Protein AF-A0A9X2L9V9-F1 (afdb_monomer)

Structure (mmCIF, N/CA/C/O backbone):
data_AF-A0A9X2L9V9-F1
#
_entry.id   AF-A0A9X2L9V9-F1
#
loop_
_atom_site.group_PDB
_atom_site.id
_atom_site.type_symbol
_atom_site.label_atom_id
_atom_site.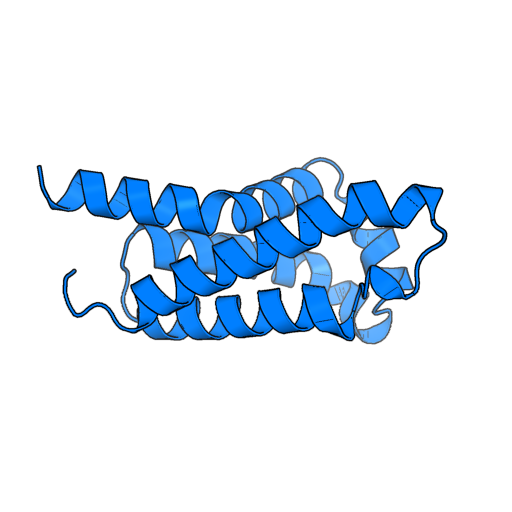label_alt_id
_atom_site.label_comp_id
_atom_site.label_asym_id
_atom_site.label_entity_id
_atom_site.label_seq_id
_atom_site.pdbx_PDB_ins_code
_atom_site.Cartn_x
_atom_site.Cartn_y
_atom_site.Cartn_z
_atom_site.occupancy
_atom_site.B_iso_or_equiv
_atom_site.auth_seq_id
_atom_site.auth_comp_id
_atom_site.auth_asym_id
_atom_site.auth_atom_id
_atom_site.pdbx_PDB_model_num
ATOM 1 N N . MET A 1 1 ? -2.153 5.611 26.889 1.00 50.50 1 MET A N 1
ATOM 2 C CA . MET A 1 1 ? -0.956 4.984 26.276 1.00 50.50 1 MET A CA 1
ATOM 3 C C . MET A 1 1 ? -1.302 3.945 25.204 1.00 50.50 1 MET A C 1
ATOM 5 O O . MET A 1 1 ? -0.639 3.963 24.178 1.00 50.50 1 MET A O 1
ATOM 9 N N . GLY A 1 2 ? -2.343 3.111 25.368 1.00 62.59 2 GLY A N 1
ATOM 10 C CA . GLY A 1 2 ? -2.738 2.104 24.362 1.00 62.59 2 GLY A CA 1
ATOM 11 C C . GLY A 1 2 ? -3.049 2.652 22.958 1.00 62.59 2 GLY A C 1
ATOM 12 O O . GLY A 1 2 ? -2.522 2.131 21.984 1.00 62.59 2 GLY A O 1
ATOM 13 N N . SER A 1 3 ? -3.812 3.745 22.838 1.00 77.38 3 SER A N 1
ATOM 14 C CA . SER A 1 3 ? -4.232 4.267 21.522 1.00 77.38 3 SER A CA 1
ATOM 15 C C . SER A 1 3 ? -3.094 4.846 20.676 1.00 77.38 3 SER A C 1
ATOM 17 O O . SER A 1 3 ? -3.095 4.692 19.461 1.00 77.38 3 SER A O 1
ATOM 19 N N . ILE A 1 4 ? -2.082 5.467 21.293 1.00 87.00 4 ILE A N 1
ATOM 20 C CA . ILE A 1 4 ? -0.956 6.056 20.546 1.00 87.00 4 ILE A CA 1
ATOM 21 C C . ILE A 1 4 ? -0.044 4.973 19.965 1.00 87.00 4 ILE A C 1
ATOM 23 O O . ILE A 1 4 ? 0.406 5.095 18.832 1.00 87.00 4 ILE A O 1
ATOM 27 N N . LEU A 1 5 ? 0.175 3.885 20.711 1.00 88.81 5 LEU A N 1
ATOM 28 C CA . LEU A 1 5 ? 0.946 2.737 20.232 1.00 88.81 5 LEU A CA 1
ATOM 29 C C . LEU A 1 5 ? 0.244 2.051 19.054 1.00 88.81 5 LEU A C 1
ATOM 31 O O . LEU A 1 5 ? 0.909 1.650 18.105 1.00 88.81 5 LEU A O 1
ATOM 35 N N . ILE A 1 6 ? -1.090 1.968 19.082 1.00 88.50 6 ILE A N 1
ATOM 36 C CA . ILE A 1 6 ? -1.889 1.416 17.978 1.00 88.50 6 ILE A CA 1
ATOM 37 C C . ILE A 1 6 ? -1.769 2.290 16.725 1.00 88.50 6 ILE A C 1
ATOM 39 O O . ILE A 1 6 ? -1.519 1.764 15.641 1.00 88.50 6 ILE A O 1
ATOM 43 N N . ILE A 1 7 ? -1.889 3.614 16.865 1.00 90.50 7 ILE A N 1
ATOM 44 C CA . ILE A 1 7 ? -1.722 4.553 15.744 1.00 90.50 7 ILE A CA 1
ATOM 45 C C . ILE A 1 7 ? -0.316 4.430 15.149 1.00 90.50 7 ILE A C 1
ATOM 47 O O . ILE A 1 7 ? -0.179 4.334 13.933 1.00 90.50 7 ILE A O 1
ATOM 51 N N . LEU A 1 8 ? 0.723 4.368 15.989 1.00 91.81 8 LEU A N 1
ATOM 52 C CA . LEU A 1 8 ? 2.103 4.188 15.531 1.00 91.81 8 LEU A CA 1
ATOM 53 C C . LEU A 1 8 ? 2.301 2.851 14.806 1.00 91.81 8 LEU A C 1
ATOM 55 O O . LEU A 1 8 ? 2.935 2.820 13.754 1.00 91.81 8 LEU A O 1
ATOM 59 N N . ALA A 1 9 ? 1.729 1.760 15.319 1.00 91.69 9 ALA A N 1
ATOM 60 C CA . ALA A 1 9 ? 1.798 0.454 14.668 1.00 91.69 9 ALA A CA 1
ATOM 61 C C . ALA A 1 9 ? 1.120 0.471 13.288 1.00 91.69 9 ALA A C 1
ATOM 63 O O . ALA A 1 9 ? 1.703 0.017 12.303 1.00 91.69 9 ALA A O 1
ATOM 64 N N . ARG A 1 10 ? -0.081 1.056 13.194 1.00 92.88 10 ARG A N 1
ATOM 65 C CA . ARG A 1 10 ? -0.800 1.226 11.922 1.00 92.88 10 ARG A CA 1
ATOM 66 C C . ARG A 1 10 ? -0.019 2.124 10.960 1.00 92.88 10 ARG A C 1
ATOM 68 O O . ARG A 1 10 ? 0.105 1.784 9.788 1.00 92.88 10 ARG A O 1
ATOM 75 N N . ALA A 1 11 ? 0.567 3.217 11.451 1.00 92.44 11 ALA A N 1
ATOM 76 C CA . ALA A 1 11 ? 1.407 4.112 10.659 1.00 92.44 11 ALA A CA 1
ATOM 77 C C . ALA A 1 11 ? 2.639 3.404 10.095 1.00 92.44 11 ALA A C 1
ATOM 79 O O . ALA A 1 11 ? 2.922 3.559 8.912 1.00 92.44 11 ALA A O 1
ATOM 80 N N . LEU A 1 12 ? 3.327 2.579 10.886 1.00 93.25 12 LEU A N 1
ATOM 81 C CA . LEU A 1 12 ? 4.467 1.796 10.405 1.00 93.25 12 LEU A CA 1
ATOM 82 C C . LEU A 1 12 ? 4.057 0.815 9.303 1.00 93.25 12 LEU A C 1
ATOM 84 O O . LEU A 1 12 ? 4.700 0.786 8.256 1.00 93.25 12 LEU A O 1
ATOM 88 N N . ILE A 1 13 ? 2.956 0.082 9.496 1.00 93.06 13 ILE A N 1
ATOM 89 C CA . ILE A 1 13 ? 2.429 -0.872 8.505 1.00 93.06 13 ILE A CA 1
ATOM 90 C C . ILE A 1 13 ? 2.030 -0.163 7.202 1.00 93.06 13 ILE A C 1
ATOM 92 O O . ILE A 1 13 ? 2.281 -0.663 6.108 1.00 93.06 13 ILE A O 1
ATOM 96 N N . VAL A 1 14 ? 1.415 1.013 7.300 1.00 91.25 14 VAL A N 1
ATOM 97 C CA . VAL A 1 14 ? 0.910 1.767 6.143 1.00 91.25 14 VAL A CA 1
ATOM 98 C C . VAL A 1 14 ? 1.993 2.654 5.508 1.00 91.25 14 VAL A C 1
ATOM 100 O O . VAL A 1 14 ? 1.847 3.074 4.361 1.00 91.25 14 VAL A O 1
ATOM 103 N N . SER A 1 15 ? 3.108 2.911 6.197 1.00 90.88 15 SER A N 1
ATOM 104 C CA . SER A 1 15 ? 4.139 3.849 5.737 1.00 90.88 15 SER A CA 1
ATOM 105 C C . SER A 1 15 ? 4.694 3.563 4.337 1.00 90.88 15 SER A C 1
ATOM 107 O O . SER A 1 15 ? 4.782 4.526 3.578 1.00 90.88 15 SER A O 1
ATOM 109 N N . PRO A 1 16 ? 4.969 2.315 3.895 1.00 87.94 16 PRO A N 1
ATOM 110 C CA . PRO A 1 16 ? 5.462 2.088 2.533 1.00 87.94 16 PRO A CA 1
ATOM 111 C C . PRO A 1 16 ? 4.436 2.511 1.469 1.00 87.94 16 PRO A C 1
ATOM 113 O O . PRO A 1 16 ? 4.791 3.065 0.430 1.00 87.94 16 PRO A O 1
ATOM 116 N N . PHE A 1 17 ? 3.145 2.324 1.760 1.00 85.88 17 PHE A N 1
ATOM 117 C CA . PHE A 1 17 ? 2.038 2.716 0.883 1.00 85.88 17 PHE A CA 1
ATOM 118 C C . PHE A 1 17 ? 1.860 4.237 0.797 1.00 85.88 17 PHE A C 1
ATOM 120 O O . PHE A 1 17 ? 1.505 4.756 -0.257 1.00 85.88 17 PHE A O 1
ATOM 127 N N . LEU A 1 18 ? 2.125 4.966 1.885 1.00 89.31 18 LEU A N 1
ATOM 128 C CA . LEU A 1 18 ? 2.071 6.431 1.888 1.00 89.31 18 LEU A CA 1
ATOM 129 C C . LEU A 1 18 ? 3.329 7.060 1.296 1.00 89.31 18 LEU A C 1
ATOM 131 O O . LEU A 1 18 ? 3.226 8.021 0.543 1.00 89.31 18 LEU A O 1
ATOM 135 N N . ILE A 1 19 ? 4.508 6.515 1.601 1.00 89.62 19 ILE A N 1
ATOM 136 C CA . ILE A 1 19 ? 5.782 6.999 1.059 1.00 89.62 19 ILE A CA 1
ATOM 137 C C . ILE A 1 19 ? 5.776 6.886 -0.464 1.00 89.62 19 ILE A C 1
ATOM 139 O O . ILE A 1 19 ? 6.145 7.841 -1.138 1.00 89.62 19 ILE A O 1
ATOM 143 N N . THR A 1 20 ? 5.299 5.768 -1.015 1.00 85.25 20 THR A N 1
ATOM 144 C CA . THR A 1 20 ? 5.166 5.601 -2.472 1.00 85.25 20 THR A CA 1
ATOM 145 C C . THR A 1 20 ? 4.233 6.643 -3.091 1.00 85.25 20 THR A C 1
ATOM 147 O O . THR A 1 20 ? 4.600 7.248 -4.094 1.00 85.25 20 THR A O 1
ATOM 150 N N . ALA A 1 21 ? 3.088 6.937 -2.466 1.00 86.69 21 ALA A N 1
ATOM 151 C CA . ALA A 1 21 ? 2.179 7.987 -2.934 1.00 86.69 21 ALA A CA 1
ATOM 152 C C . ALA A 1 21 ? 2.800 9.394 -2.863 1.00 86.69 21 ALA A C 1
ATOM 154 O O . ALA A 1 21 ? 2.644 10.189 -3.787 1.00 86.69 21 ALA A O 1
ATOM 155 N N . VAL A 1 22 ? 3.528 9.702 -1.785 1.00 88.50 22 VAL A N 1
ATOM 156 C CA . VAL A 1 22 ? 4.218 10.991 -1.618 1.00 88.50 22 VAL A CA 1
ATOM 157 C C . VAL A 1 22 ? 5.329 11.147 -2.651 1.00 88.50 22 VAL A C 1
ATOM 159 O O . VAL A 1 22 ? 5.400 12.181 -3.306 1.00 88.50 22 VAL A O 1
ATOM 162 N N . MET A 1 23 ? 6.157 10.120 -2.848 1.00 88.69 23 MET A N 1
ATOM 163 C CA . MET A 1 23 ? 7.210 10.123 -3.867 1.00 88.69 23 MET A CA 1
ATOM 164 C C . MET A 1 23 ? 6.631 10.300 -5.273 1.00 88.69 23 MET A C 1
ATOM 166 O O . MET A 1 23 ? 7.140 11.109 -6.045 1.00 88.69 23 MET A O 1
ATOM 170 N N . ALA A 1 24 ? 5.526 9.614 -5.573 1.00 87.56 24 ALA A N 1
ATOM 171 C CA . ALA A 1 24 ? 4.796 9.786 -6.823 1.00 87.56 24 ALA A CA 1
ATOM 172 C C . ALA A 1 24 ? 4.206 11.195 -6.983 1.00 87.56 24 ALA A C 1
ATOM 174 O O . ALA A 1 24 ? 4.068 11.668 -8.103 1.00 87.56 24 ALA A O 1
ATOM 175 N N . GLY A 1 25 ? 3.861 11.877 -5.888 1.00 88.00 25 GLY A N 1
ATOM 176 C CA . GLY A 1 25 ? 3.445 13.279 -5.916 1.00 88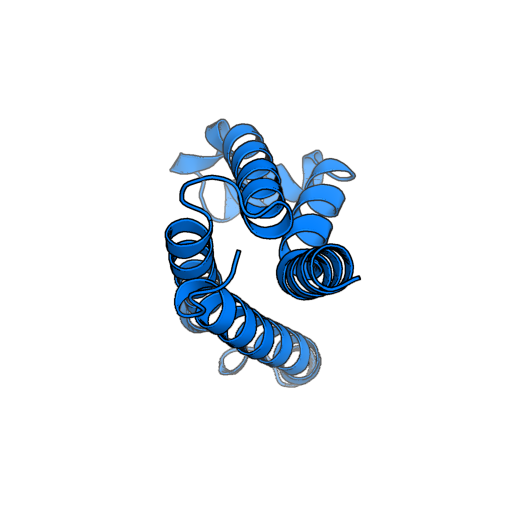.00 25 GLY A CA 1
ATOM 177 C C . GLY A 1 25 ? 4.606 14.256 -6.123 1.00 88.00 25 GLY A C 1
ATOM 178 O O . GLY A 1 25 ? 4.439 15.255 -6.820 1.00 88.00 25 GLY A O 1
ATOM 179 N N . LEU A 1 26 ? 5.780 13.973 -5.545 1.00 91.56 26 LEU A N 1
ATOM 180 C CA . LEU A 1 26 ? 6.982 14.806 -5.682 1.00 91.56 26 LEU A CA 1
ATOM 181 C C . LEU A 1 26 ? 7.538 14.792 -7.110 1.00 91.56 26 LEU A C 1
ATOM 183 O O . LEU A 1 26 ? 7.945 15.839 -7.607 1.00 91.56 26 LEU A O 1
ATOM 187 N N . ASP A 1 27 ? 7.512 13.635 -7.774 1.00 93.44 27 ASP A N 1
ATOM 188 C CA . ASP A 1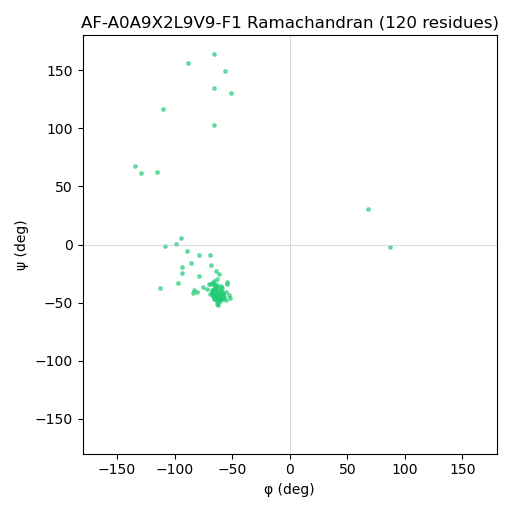 27 ? 7.835 13.502 -9.198 1.00 93.44 27 ASP A CA 1
ATOM 189 C C . ASP A 1 27 ? 6.608 13.051 -9.997 1.00 93.44 27 ASP A C 1
ATOM 191 O O . ASP A 1 27 ? 6.549 11.973 -10.597 1.00 93.44 27 ASP A O 1
ATOM 195 N N . TYR A 1 28 ? 5.581 13.903 -9.970 1.00 90.56 28 TYR A N 1
ATOM 196 C CA . TYR A 1 28 ? 4.303 13.601 -10.603 1.00 90.56 28 TYR A CA 1
ATOM 197 C C . TYR A 1 28 ? 4.427 13.334 -12.105 1.00 90.56 28 TYR A C 1
ATOM 199 O O . TYR A 1 28 ? 3.737 12.459 -12.618 1.00 90.56 28 TYR A O 1
ATOM 207 N N . SER A 1 29 ? 5.300 14.053 -12.821 1.00 90.69 29 SER A N 1
ATOM 208 C CA . SER A 1 29 ? 5.407 13.903 -14.279 1.00 90.69 29 SER A CA 1
ATOM 209 C C . SER A 1 29 ? 5.926 12.520 -14.680 1.00 90.69 29 SER A C 1
ATOM 211 O O . SER A 1 29 ? 5.312 11.862 -15.523 1.00 90.69 29 SER A O 1
ATOM 213 N N . ALA A 1 30 ? 6.994 12.044 -14.029 1.00 90.00 30 ALA A N 1
ATOM 214 C CA . ALA A 1 30 ? 7.569 10.738 -14.316 1.00 90.00 30 ALA A CA 1
ATOM 215 C C . ALA A 1 30 ? 6.623 9.621 -13.872 1.00 90.00 30 ALA A C 1
ATOM 217 O O . ALA A 1 30 ? 6.393 8.665 -14.614 1.00 90.00 30 ALA A O 1
ATOM 218 N N . ALA A 1 31 ? 6.016 9.772 -12.693 1.00 88.56 31 ALA A N 1
ATOM 219 C CA . ALA A 1 31 ? 5.100 8.779 -12.151 1.00 88.56 31 ALA A CA 1
ATOM 220 C C . ALA A 1 31 ? 3.811 8.663 -12.989 1.00 88.56 31 ALA A C 1
ATOM 222 O O . ALA A 1 31 ? 3.353 7.554 -13.261 1.00 88.56 31 ALA A O 1
ATOM 223 N N . ALA A 1 32 ? 3.258 9.788 -13.456 1.00 90.25 32 ALA A N 1
ATOM 224 C CA . ALA A 1 32 ? 2.092 9.801 -14.337 1.00 90.25 32 ALA A CA 1
ATOM 225 C C . ALA A 1 32 ? 2.404 9.207 -15.717 1.00 90.25 32 ALA A C 1
ATOM 227 O O . ALA A 1 32 ? 1.576 8.468 -16.246 1.00 90.25 32 ALA A O 1
ATOM 228 N N . SER A 1 33 ? 3.590 9.480 -16.278 1.00 91.25 33 SER A N 1
ATOM 229 C CA . SER A 1 33 ? 4.036 8.866 -17.537 1.00 91.25 33 SER A CA 1
ATOM 230 C C . SER A 1 33 ? 4.155 7.351 -17.398 1.00 91.25 33 SER A C 1
ATOM 232 O O . SER A 1 33 ? 3.519 6.621 -18.149 1.00 91.25 33 SER A O 1
ATOM 234 N N . ALA A 1 34 ? 4.883 6.869 -16.385 1.00 87.75 34 ALA A N 1
ATOM 235 C CA . ALA A 1 34 ? 5.065 5.436 -16.151 1.00 87.75 34 ALA A CA 1
ATOM 236 C C . ALA A 1 34 ? 3.728 4.715 -15.899 1.00 87.75 34 ALA A C 1
ATOM 238 O O . ALA A 1 34 ? 3.505 3.592 -16.365 1.00 87.75 34 ALA A O 1
ATOM 239 N N . PHE A 1 35 ? 2.808 5.371 -15.186 1.00 87.44 35 PHE A N 1
ATOM 240 C CA . PHE A 1 35 ? 1.462 4.851 -14.987 1.00 87.44 35 PHE A CA 1
ATOM 241 C C . PHE A 1 35 ? 0.667 4.802 -16.295 1.00 87.44 35 PHE A C 1
ATOM 243 O O . PHE A 1 35 ? 0.008 3.798 -16.554 1.00 87.44 35 PHE A O 1
ATOM 250 N N . ALA A 1 36 ? 0.730 5.845 -17.125 1.00 90.50 36 ALA A N 1
ATOM 251 C CA . ALA A 1 36 ? 0.051 5.890 -18.418 1.00 90.50 36 ALA A CA 1
ATOM 252 C C . ALA A 1 36 ? 0.598 4.850 -19.408 1.00 90.50 36 ALA A C 1
ATOM 254 O O . ALA A 1 36 ? -0.185 4.259 -20.146 1.00 90.50 36 ALA A O 1
ATOM 255 N N . ASP A 1 37 ? 1.903 4.575 -19.377 1.00 89.19 37 ASP A N 1
ATOM 256 C CA . ASP A 1 37 ? 2.525 3.527 -20.194 1.00 89.19 37 ASP A CA 1
ATOM 257 C C . ASP A 1 37 ? 2.020 2.131 -19.798 1.00 89.19 37 ASP A C 1
ATOM 259 O O . ASP A 1 37 ? 1.808 1.267 -20.648 1.00 89.19 37 ASP A O 1
ATOM 263 N N . THR A 1 38 ? 1.779 1.917 -18.501 1.00 85.56 38 THR A N 1
ATOM 264 C CA . THR A 1 38 ? 1.308 0.628 -17.968 1.00 85.56 38 THR A CA 1
ATOM 265 C C . THR A 1 38 ? -0.214 0.469 -18.089 1.00 85.56 38 THR A C 1
ATOM 267 O O . THR A 1 38 ? -0.717 -0.614 -18.391 1.00 85.56 38 THR A O 1
ATOM 270 N N . TYR A 1 39 ? -0.961 1.547 -17.847 1.00 85.25 39 TYR A N 1
ATOM 271 C CA . TYR A 1 39 ? -2.423 1.574 -17.767 1.00 85.25 39 TYR A CA 1
ATOM 272 C C . TYR A 1 39 ? -2.994 2.766 -18.555 1.00 85.25 39 TYR A C 1
ATOM 274 O O . TYR A 1 39 ? -3.586 3.679 -17.965 1.00 85.25 39 TYR A O 1
ATOM 282 N N . PRO A 1 40 ? -2.873 2.774 -19.894 1.00 88.69 40 PRO A N 1
ATOM 283 C CA . PRO A 1 40 ? -3.240 3.927 -20.720 1.00 88.69 40 PRO A CA 1
ATOM 284 C C . PRO A 1 40 ? -4.713 4.322 -20.570 1.00 88.69 40 PRO A C 1
ATOM 286 O O . PRO A 1 40 ? -5.049 5.504 -20.521 1.00 88.69 40 PRO A O 1
ATOM 289 N N . GLN A 1 41 ? -5.601 3.343 -20.394 1.00 90.25 41 GLN A N 1
ATOM 290 C CA . GLN A 1 41 ? -7.032 3.557 -20.175 1.00 90.25 41 GLN A CA 1
ATOM 291 C C . GLN A 1 41 ? -7.373 4.209 -18.823 1.00 90.25 41 GLN A C 1
ATOM 293 O O . GLN A 1 41 ? -8.475 4.728 -18.659 1.00 90.25 41 GLN A O 1
ATOM 298 N N . LEU A 1 42 ? -6.449 4.191 -17.857 1.00 87.06 42 LEU A N 1
ATOM 299 C CA . LEU A 1 42 ? -6.626 4.786 -16.528 1.00 87.06 42 LEU A CA 1
ATOM 300 C C . LEU A 1 42 ? -5.786 6.054 -16.324 1.00 87.06 42 LEU A C 1
ATOM 302 O O . LEU A 1 42 ? -5.893 6.673 -15.266 1.00 87.06 42 LEU A O 1
ATOM 306 N N . ALA A 1 43 ? -4.982 6.465 -17.311 1.00 88.81 43 ALA A N 1
ATOM 307 C CA . ALA A 1 43 ? -4.015 7.556 -17.182 1.00 88.81 43 ALA A CA 1
ATOM 308 C C . ALA A 1 43 ? -4.638 8.862 -16.653 1.00 88.81 43 ALA A C 1
ATOM 310 O O . ALA A 1 43 ? -4.106 9.485 -15.737 1.00 88.81 43 ALA A O 1
ATOM 311 N N . ALA A 1 44 ? -5.820 9.235 -17.159 1.00 88.94 44 ALA A N 1
ATOM 312 C CA . ALA A 1 44 ? -6.539 10.436 -16.723 1.00 88.94 44 ALA A CA 1
ATOM 313 C C . ALA A 1 44 ? -6.991 10.385 -15.247 1.00 88.94 44 ALA A C 1
ATOM 315 O O . ALA A 1 44 ? -7.208 11.424 -14.627 1.00 88.94 44 ALA A O 1
ATOM 316 N N . GLY A 1 45 ? -7.129 9.184 -14.678 1.00 90.12 45 GLY A N 1
ATOM 317 C CA . GLY A 1 45 ? -7.525 8.958 -13.288 1.00 90.12 45 GLY A CA 1
ATOM 318 C C . GLY A 1 45 ? -6.360 8.91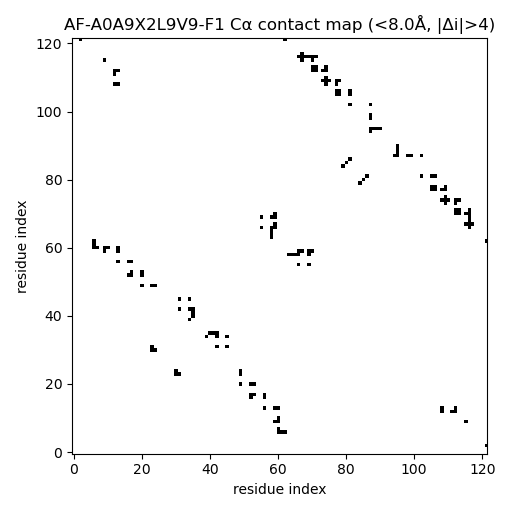6 -12.300 1.00 90.12 45 GLY A C 1
ATOM 319 O O . GLY A 1 45 ? -6.601 8.855 -11.095 1.00 90.12 45 GLY A O 1
ATOM 320 N N . TYR A 1 46 ? -5.109 8.972 -12.766 1.00 89.75 46 TYR A N 1
ATOM 321 C CA . TYR A 1 46 ? -3.927 8.846 -11.912 1.00 89.75 46 TYR A CA 1
ATOM 322 C C . TYR A 1 46 ? -3.891 9.787 -10.688 1.00 89.75 46 TYR A C 1
ATOM 324 O O . TYR A 1 46 ? -3.669 9.295 -9.577 1.00 89.75 46 TYR A O 1
ATOM 332 N N . PRO A 1 47 ? -4.186 11.100 -10.801 1.00 90.12 47 PRO A N 1
ATOM 333 C CA . PRO A 1 47 ? -4.184 11.969 -9.623 1.00 90.12 47 PRO A CA 1
ATOM 334 C C . PRO A 1 47 ? -5.286 11.606 -8.616 1.00 90.12 47 PRO A C 1
ATOM 336 O O . PRO A 1 47 ? -5.086 11.735 -7.409 1.00 90.12 47 PRO A O 1
ATOM 339 N N . VAL A 1 48 ? -6.427 11.089 -9.086 1.00 90.81 48 VAL A N 1
ATOM 340 C CA . VAL A 1 48 ? -7.490 10.577 -8.205 1.00 90.81 48 VAL A CA 1
ATOM 341 C C . VAL A 1 48 ? -7.018 9.317 -7.483 1.00 90.81 48 VAL A C 1
ATOM 343 O O . VAL A 1 48 ? -7.237 9.196 -6.282 1.00 90.81 48 VAL A O 1
ATOM 346 N N . ILE A 1 49 ? -6.324 8.411 -8.177 1.00 89.50 49 ILE A N 1
ATOM 347 C CA . ILE A 1 49 ? -5.763 7.186 -7.589 1.00 89.50 49 ILE A CA 1
ATOM 348 C C . ILE A 1 49 ? -4.770 7.527 -6.472 1.00 89.50 49 ILE A C 1
ATOM 350 O O . ILE A 1 49 ? -4.890 6.978 -5.377 1.00 89.50 49 ILE A O 1
ATOM 354 N N . LEU A 1 50 ? -3.855 8.476 -6.703 1.00 90.06 50 LEU A N 1
ATOM 355 C CA . LEU A 1 50 ? -2.923 8.945 -5.672 1.00 90.06 50 LEU A CA 1
ATOM 356 C C . LEU A 1 50 ? -3.652 9.570 -4.475 1.00 90.06 50 LEU A C 1
ATOM 358 O O . LEU A 1 50 ? -3.327 9.273 -3.325 1.00 90.06 50 LEU A O 1
ATOM 362 N N . GLY A 1 51 ? -4.672 10.396 -4.727 1.00 89.88 51 GLY A N 1
ATOM 363 C CA . GLY A 1 51 ? -5.494 10.973 -3.662 1.00 89.88 51 GLY A CA 1
ATOM 364 C C . GLY A 1 51 ? -6.198 9.900 -2.826 1.00 89.88 51 GLY A C 1
ATOM 365 O O . GLY A 1 51 ? -6.145 9.931 -1.595 1.00 89.88 51 GLY A O 1
ATOM 366 N N . VAL A 1 52 ? -6.802 8.907 -3.484 1.00 91.62 52 VAL A N 1
ATOM 367 C CA . VAL A 1 52 ? -7.448 7.763 -2.827 1.00 91.62 52 VAL A CA 1
ATOM 368 C C . VAL A 1 52 ? -6.430 6.960 -2.018 1.00 91.62 52 VAL A C 1
ATOM 370 O O . VAL A 1 52 ? -6.705 6.631 -0.869 1.00 91.62 52 VAL A O 1
ATOM 373 N N . GLN A 1 53 ? -5.239 6.703 -2.557 1.00 91.12 53 GLN A N 1
ATOM 374 C CA . GLN A 1 53 ? -4.162 5.997 -1.862 1.00 91.12 53 GLN A CA 1
ATOM 375 C C . GLN A 1 53 ? -3.806 6.669 -0.525 1.00 91.12 53 GLN A C 1
ATOM 377 O O . GLN A 1 53 ? -3.772 6.009 0.519 1.00 91.12 53 GLN A O 1
ATOM 382 N N . VAL A 1 54 ? -3.626 7.992 -0.527 1.00 92.38 54 VAL A N 1
ATOM 383 C CA . VAL A 1 54 ? -3.338 8.758 0.695 1.00 92.38 54 VAL A CA 1
ATOM 384 C C . VAL A 1 54 ? -4.507 8.696 1.681 1.00 92.38 54 VAL A C 1
ATOM 386 O O . VAL A 1 54 ? -4.303 8.415 2.864 1.00 92.38 54 VAL A O 1
ATOM 389 N N . LEU A 1 55 ? -5.739 8.903 1.206 1.00 93.56 55 LEU A N 1
ATOM 390 C CA . LEU A 1 55 ? -6.939 8.876 2.047 1.00 93.56 55 LEU A CA 1
ATOM 391 C C . LEU A 1 55 ? -7.154 7.513 2.715 1.00 93.56 55 LEU A C 1
ATOM 393 O O . LEU A 1 55 ? -7.404 7.454 3.919 1.00 93.56 55 LEU A O 1
ATOM 397 N N . LEU A 1 56 ? -7.017 6.418 1.963 1.00 93.75 56 LEU A N 1
ATOM 398 C CA . LEU A 1 56 ? -7.144 5.061 2.496 1.00 93.75 56 LEU A CA 1
ATOM 399 C C . LEU A 1 56 ? -6.075 4.780 3.555 1.00 93.75 56 LEU A C 1
ATOM 401 O O . LEU A 1 56 ? -6.390 4.222 4.606 1.00 93.75 56 LEU A O 1
ATOM 405 N N . GLY A 1 57 ? -4.835 5.219 3.323 1.00 92.38 57 GLY A N 1
ATOM 406 C CA . GLY A 1 57 ? -3.770 5.089 4.311 1.00 92.38 57 GLY A CA 1
ATOM 407 C C . GLY A 1 57 ? -4.088 5.830 5.613 1.00 92.38 57 GLY A C 1
ATOM 408 O O . GLY A 1 57 ? -3.967 5.258 6.697 1.00 92.38 57 GLY A O 1
ATOM 409 N N . LEU A 1 58 ? -4.579 7.069 5.524 1.00 93.25 58 LEU A N 1
ATOM 410 C CA . LEU A 1 58 ? -4.980 7.853 6.696 1.00 93.25 58 LEU A CA 1
ATOM 411 C C . LEU A 1 58 ? -6.156 7.225 7.453 1.00 93.25 58 LEU A C 1
ATOM 413 O O . LEU A 1 58 ? -6.127 7.180 8.683 1.00 93.25 58 LEU A O 1
ATOM 417 N N . ILE A 1 59 ? -7.153 6.689 6.741 1.00 93.94 59 ILE A N 1
ATOM 418 C CA . ILE A 1 59 ? -8.271 5.955 7.353 1.00 93.94 59 ILE A CA 1
ATOM 419 C C . ILE A 1 59 ? -7.757 4.760 8.162 1.00 93.94 59 ILE A C 1
ATOM 421 O O . ILE A 1 59 ? -8.194 4.563 9.299 1.00 93.94 59 ILE A O 1
ATOM 425 N N . VAL A 1 60 ? -6.802 3.999 7.613 1.00 92.50 60 VAL A N 1
ATOM 426 C CA . VAL A 1 60 ? -6.197 2.857 8.312 1.00 92.50 60 VAL A CA 1
ATOM 427 C C . VAL A 1 60 ? -5.427 3.299 9.550 1.00 92.50 60 VAL A C 1
ATOM 429 O O . VAL A 1 60 ? -5.614 2.707 10.610 1.00 92.50 60 VAL A O 1
ATOM 432 N N . ILE A 1 61 ? -4.616 4.353 9.453 1.00 93.31 61 ILE A N 1
ATOM 433 C CA . ILE A 1 61 ? -3.810 4.863 10.573 1.00 93.31 61 ILE A CA 1
ATOM 434 C C . ILE A 1 61 ? -4.686 5.349 11.725 1.00 93.31 61 ILE A C 1
ATOM 436 O O . ILE A 1 61 ? -4.476 4.968 12.878 1.00 93.31 61 ILE A O 1
ATOM 440 N N . LEU A 1 62 ? -5.678 6.177 11.402 1.00 92.31 62 LEU A N 1
ATOM 441 C CA . LEU A 1 62 ? -6.544 6.823 12.382 1.00 92.31 62 LEU A CA 1
ATOM 442 C C . LEU A 1 62 ? -7.633 5.889 12.927 1.00 92.31 62 LEU A C 1
ATOM 444 O O . LEU A 1 62 ? -8.309 6.250 13.885 1.00 92.31 62 LEU A O 1
ATOM 448 N N . GLY A 1 63 ? -7.804 4.697 12.346 1.00 89.88 63 GLY A N 1
ATOM 449 C CA . GLY A 1 63 ? -8.845 3.760 12.767 1.00 89.88 63 GLY A CA 1
ATOM 450 C C . GLY A 1 63 ? -10.257 4.239 12.454 1.00 89.88 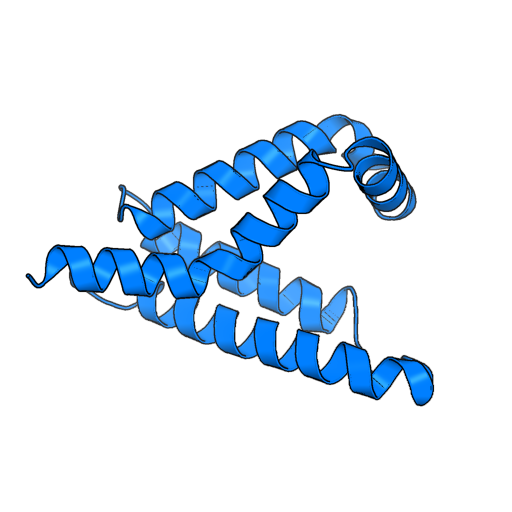63 GLY A C 1
ATOM 451 O O . GLY A 1 63 ? -11.183 3.926 13.195 1.00 89.88 63 GLY A O 1
ATOM 452 N N . LEU A 1 64 ? -10.434 5.020 11.387 1.00 91.75 64 LEU A N 1
ATOM 453 C CA . LEU A 1 64 ? -11.748 5.552 11.024 1.00 91.75 64 LEU A CA 1
ATOM 454 C C . LEU A 1 64 ? -12.715 4.421 10.610 1.00 91.75 64 LEU A C 1
ATOM 456 O O . LEU A 1 64 ? -12.280 3.294 10.325 1.00 91.75 64 LEU A O 1
ATOM 460 N N . PRO A 1 65 ? -14.036 4.682 10.566 1.00 90.94 65 PRO A N 1
ATOM 461 C CA . PRO A 1 65 ? -15.011 3.685 10.137 1.00 90.94 65 PRO A CA 1
ATOM 462 C C . PRO A 1 65 ? -14.628 3.047 8.795 1.00 90.94 65 PRO A C 1
ATOM 464 O O . PRO A 1 65 ? -14.299 3.736 7.833 1.00 90.94 65 PRO A O 1
ATOM 467 N N . GLY A 1 66 ? -14.644 1.714 8.745 1.00 88.62 66 GLY A N 1
ATOM 468 C CA . GLY A 1 66 ? -14.255 0.951 7.555 1.00 88.62 66 GLY A CA 1
ATOM 469 C C . GLY A 1 66 ? -12.759 0.639 7.427 1.00 88.62 66 GLY A C 1
ATOM 470 O O . GLY A 1 66 ? -12.395 -0.095 6.508 1.00 88.62 66 GLY A O 1
ATOM 471 N N . HIS A 1 67 ? -11.896 1.093 8.350 1.00 92.56 67 HIS A N 1
ATOM 472 C CA . HIS A 1 67 ? -10.448 0.844 8.279 1.00 92.56 67 HIS A CA 1
ATOM 473 C C . HIS A 1 67 ? -10.078 -0.642 8.154 1.00 92.56 67 HIS A C 1
ATOM 475 O O . HIS A 1 67 ? -9.122 -0.970 7.459 1.00 92.56 67 HIS A O 1
ATOM 481 N N . ARG A 1 68 ? -10.846 -1.550 8.769 1.00 92.69 68 ARG A N 1
ATOM 482 C CA . ARG A 1 68 ? -10.624 -3.005 8.681 1.00 92.69 68 ARG A CA 1
ATOM 483 C C . ARG A 1 68 ? -10.816 -3.530 7.259 1.00 92.69 68 ARG A C 1
ATOM 485 O O . ARG A 1 68 ? -9.989 -4.285 6.758 1.00 92.69 68 ARG A O 1
ATOM 492 N N . ILE A 1 69 ? -11.894 -3.096 6.603 1.00 93.94 69 ILE A N 1
ATOM 493 C CA . ILE A 1 69 ? -12.210 -3.474 5.219 1.00 93.94 69 ILE A CA 1
ATOM 494 C C . ILE A 1 69 ? -11.157 -2.882 4.286 1.00 93.94 69 ILE A C 1
ATOM 496 O O . ILE A 1 69 ? -10.628 -3.580 3.427 1.00 93.94 69 ILE A O 1
ATOM 500 N N . ILE A 1 70 ? -10.803 -1.615 4.495 1.00 93.88 70 ILE A N 1
ATOM 501 C CA . ILE A 1 70 ? -9.779 -0.932 3.704 1.00 93.88 70 ILE A CA 1
ATOM 502 C C . ILE A 1 70 ? -8.426 -1.627 3.860 1.00 93.88 70 ILE A C 1
ATOM 504 O O . ILE A 1 70 ? -7.778 -1.895 2.856 1.00 93.88 70 ILE A O 1
ATOM 508 N N . ALA A 1 71 ? -8.020 -1.992 5.078 1.00 93.12 71 ALA A N 1
ATOM 509 C CA . ALA A 1 71 ? -6.780 -2.724 5.307 1.00 93.12 71 ALA A CA 1
ATOM 510 C C . ALA A 1 71 ? -6.771 -4.070 4.564 1.00 93.12 71 ALA A C 1
ATOM 512 O O . ALA A 1 71 ? -5.780 -4.394 3.914 1.00 93.12 71 ALA A O 1
ATOM 513 N N . ALA A 1 72 ? -7.883 -4.813 4.573 1.00 93.50 72 ALA A N 1
ATOM 514 C CA . ALA A 1 72 ? -8.010 -6.051 3.803 1.00 93.50 72 ALA A CA 1
ATOM 515 C C . ALA A 1 72 ? -7.906 -5.816 2.284 1.00 93.50 72 ALA A C 1
ATOM 517 O O . ALA A 1 72 ? -7.172 -6.529 1.604 1.00 93.50 72 ALA A O 1
ATOM 518 N N . LEU A 1 73 ? -8.588 -4.798 1.750 1.00 93.00 73 LEU A N 1
ATOM 519 C CA . LEU A 1 73 ? -8.529 -4.457 0.323 1.00 93.00 73 LEU A CA 1
ATOM 520 C C . LEU A 1 73 ? -7.121 -4.027 -0.104 1.00 93.00 73 LEU A C 1
ATOM 522 O O . LEU A 1 73 ? -6.627 -4.475 -1.137 1.00 93.00 73 LEU A O 1
ATOM 526 N N . VAL A 1 74 ? -6.451 -3.203 0.705 1.00 91.00 74 VAL A N 1
ATOM 527 C CA . VAL A 1 74 ? -5.067 -2.786 0.450 1.00 91.00 74 VAL A CA 1
ATOM 528 C C . VAL A 1 74 ? -4.129 -3.989 0.534 1.00 91.00 74 VAL A C 1
ATOM 530 O O . VAL A 1 74 ? -3.255 -4.119 -0.316 1.00 91.00 74 VAL A O 1
ATOM 533 N N . ALA A 1 75 ? -4.328 -4.914 1.479 1.00 92.81 75 ALA A N 1
ATOM 534 C CA . ALA A 1 75 ? -3.535 -6.142 1.548 1.00 92.81 75 ALA A CA 1
ATOM 535 C C . ALA A 1 75 ? -3.665 -6.974 0.263 1.00 92.81 75 ALA A C 1
ATOM 537 O O . ALA A 1 75 ? -2.655 -7.407 -0.290 1.00 92.81 75 ALA A O 1
ATOM 538 N N . VAL A 1 76 ? -4.890 -7.146 -0.246 1.00 91.69 76 VAL A N 1
ATOM 539 C CA . VAL A 1 76 ? -5.140 -7.838 -1.522 1.00 91.69 76 VAL A CA 1
ATOM 540 C C . VAL A 1 76 ? -4.437 -7.125 -2.677 1.00 91.69 76 VAL A C 1
ATOM 542 O O . VAL A 1 76 ? -3.785 -7.785 -3.483 1.00 91.69 76 VAL A O 1
ATOM 545 N N . ALA A 1 77 ? -4.509 -5.793 -2.740 1.00 87.38 77 ALA A N 1
ATOM 546 C CA . ALA A 1 77 ? -3.835 -5.015 -3.777 1.00 87.38 77 ALA A CA 1
ATOM 547 C C . ALA A 1 77 ? -2.304 -5.156 -3.711 1.00 87.38 77 ALA A C 1
ATOM 549 O O . ALA A 1 77 ? -1.668 -5.393 -4.735 1.00 87.38 77 ALA A O 1
ATOM 550 N N . VAL A 1 78 ? -1.711 -5.075 -2.516 1.00 88.06 78 VAL A N 1
ATOM 551 C CA . VAL A 1 78 ? -0.262 -5.239 -2.300 1.00 88.06 78 VAL A CA 1
ATOM 552 C C . VAL A 1 78 ? 0.203 -6.633 -2.736 1.00 88.06 78 VAL A C 1
ATOM 554 O O . VAL A 1 78 ? 1.219 -6.757 -3.422 1.00 88.06 78 VAL A O 1
ATOM 557 N N . VAL A 1 79 ? -0.565 -7.678 -2.409 1.00 88.12 79 VAL A N 1
ATOM 558 C CA . VAL A 1 79 ? -0.292 -9.049 -2.869 1.00 88.12 79 VAL A CA 1
ATOM 559 C C . VAL A 1 79 ? -0.417 -9.147 -4.389 1.00 88.12 79 VAL A C 1
ATOM 561 O O . VAL A 1 79 ? 0.488 -9.662 -5.039 1.00 88.12 79 VAL A O 1
ATOM 564 N N . ALA A 1 80 ? -1.488 -8.620 -4.983 1.00 86.06 80 ALA A N 1
ATOM 565 C CA . ALA A 1 80 ? -1.675 -8.657 -6.432 1.00 86.06 80 ALA A CA 1
ATOM 566 C C . ALA A 1 80 ? -0.521 -7.960 -7.177 1.00 86.06 80 ALA A C 1
ATOM 568 O O . ALA A 1 80 ? -0.001 -8.498 -8.153 1.00 86.06 80 ALA A O 1
ATOM 569 N N . ILE A 1 81 ? -0.059 -6.807 -6.684 1.00 79.44 81 ILE A N 1
ATOM 570 C CA . ILE A 1 81 ? 1.074 -6.081 -7.271 1.00 79.44 81 ILE A CA 1
ATOM 571 C C . ILE A 1 81 ? 2.356 -6.916 -7.187 1.00 79.44 81 ILE A C 1
ATOM 573 O O . ILE A 1 81 ? 3.024 -7.122 -8.201 1.00 79.44 81 ILE A O 1
ATOM 577 N N . GLY A 1 82 ? 2.684 -7.429 -5.997 1.00 78.88 82 GLY A N 1
ATOM 578 C CA . GLY A 1 82 ? 3.918 -8.184 -5.777 1.00 78.88 82 GLY A CA 1
ATOM 579 C C . GLY A 1 82 ? 3.972 -9.517 -6.525 1.00 78.88 82 GLY A C 1
ATOM 580 O O . GLY A 1 82 ? 5.050 -9.928 -6.946 1.00 78.88 82 GLY A O 1
ATOM 581 N N . PHE A 1 83 ? 2.831 -10.189 -6.703 1.00 82.19 83 PHE A N 1
ATOM 582 C CA . PHE A 1 83 ? 2.795 -11.516 -7.317 1.00 82.19 83 PHE A CA 1
ATOM 583 C C . PHE A 1 83 ? 2.468 -11.513 -8.811 1.00 82.19 83 PHE A C 1
ATOM 585 O O . PHE A 1 83 ? 2.926 -12.410 -9.517 1.00 82.19 83 PHE A O 1
ATOM 592 N N . TRP A 1 84 ? 1.639 -10.585 -9.298 1.00 78.94 84 TRP A N 1
ATOM 593 C CA . TRP A 1 84 ? 1.129 -10.632 -10.676 1.00 78.94 84 TRP A CA 1
ATOM 594 C C . TRP A 1 84 ? 1.652 -9.496 -11.549 1.00 78.94 84 TRP A C 1
ATOM 596 O O . TRP A 1 84 ? 1.923 -9.724 -12.723 1.00 78.94 84 TRP A O 1
ATOM 606 N N . VAL A 1 85 ? 1.804 -8.289 -10.998 1.00 73.12 85 VAL A N 1
ATOM 607 C CA . VAL A 1 85 ? 2.204 -7.107 -11.784 1.00 73.12 85 VAL A CA 1
ATOM 608 C C . VAL A 1 85 ? 3.721 -7.028 -11.941 1.00 73.12 85 VAL A C 1
ATOM 610 O O . VAL A 1 85 ? 4.208 -6.746 -13.031 1.00 73.12 85 VAL A O 1
ATOM 613 N N . ALA A 1 86 ? 4.474 -7.313 -10.876 1.00 70.69 86 ALA A N 1
ATOM 614 C CA . ALA A 1 86 ? 5.937 -7.256 -10.882 1.00 70.69 86 ALA A CA 1
ATOM 615 C C . ALA A 1 86 ? 6.575 -8.546 -10.321 1.00 70.69 86 ALA A C 1
ATOM 617 O O . ALA A 1 86 ? 7.273 -8.495 -9.304 1.00 70.69 86 ALA A O 1
ATOM 618 N N . PRO A 1 87 ? 6.343 -9.716 -10.950 1.00 77.69 87 PRO A N 1
ATOM 619 C CA . PRO A 1 87 ? 6.896 -10.984 -10.485 1.00 77.69 87 PRO A CA 1
ATOM 620 C C . PRO A 1 87 ? 8.425 -10.987 -10.600 1.00 77.69 87 PRO A C 1
ATO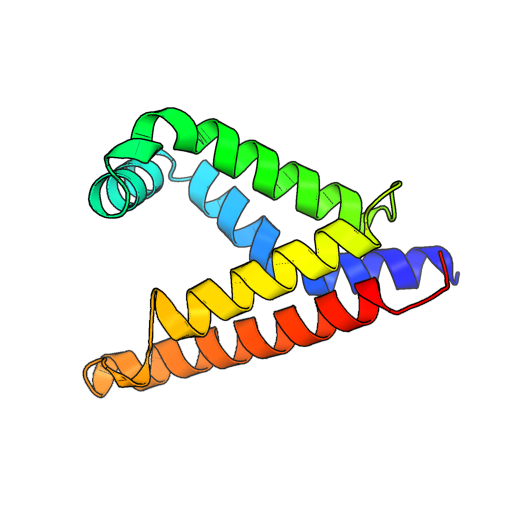M 622 O O . PRO A 1 87 ? 8.987 -11.176 -11.680 1.00 77.69 87 PRO A O 1
ATOM 625 N N . PHE A 1 88 ? 9.113 -10.808 -9.471 1.00 82.06 88 PHE A N 1
ATOM 626 C CA . PHE A 1 88 ? 10.575 -10.703 -9.444 1.00 82.06 88 PHE A CA 1
ATOM 627 C C . PHE A 1 88 ? 11.283 -11.968 -9.960 1.00 82.06 88 PHE A C 1
ATOM 629 O O . PHE A 1 88 ? 12.399 -11.888 -10.463 1.00 82.06 88 PHE A O 1
ATOM 636 N N . TRP A 1 89 ? 10.635 -13.136 -9.876 1.00 84.75 89 TRP A N 1
ATOM 637 C CA . TRP A 1 89 ? 11.158 -14.419 -10.368 1.00 84.75 89 TRP A CA 1
ATOM 638 C C . TRP A 1 89 ? 11.237 -14.522 -11.897 1.00 84.75 89 TRP A C 1
ATOM 640 O O . TRP A 1 89 ? 11.825 -15.472 -12.404 1.00 84.75 89 TRP A O 1
ATOM 650 N N . ASN A 1 90 ? 10.675 -13.556 -12.627 1.00 85.12 90 ASN A N 1
ATOM 651 C CA . ASN A 1 90 ? 10.812 -13.453 -14.081 1.00 85.12 90 ASN A CA 1
ATOM 652 C C . ASN A 1 90 ? 11.899 -12.447 -14.507 1.00 85.12 90 ASN A C 1
ATOM 654 O O . ASN A 1 90 ? 12.095 -12.238 -15.703 1.00 85.12 90 ASN A O 1
ATOM 658 N N . MET A 1 91 ? 12.583 -11.801 -13.557 1.00 86.31 91 MET A N 1
ATOM 659 C CA . MET A 1 91 ? 13.584 -10.770 -13.841 1.00 86.31 91 MET A CA 1
ATOM 660 C C . MET A 1 91 ? 14.988 -11.359 -14.055 1.00 86.31 91 MET A C 1
ATOM 662 O O . MET A 1 91 ? 15.299 -12.433 -13.530 1.00 86.31 91 MET A O 1
ATOM 666 N N . PRO A 1 92 ? 15.880 -10.650 -14.776 1.00 89.06 92 PRO A N 1
ATOM 667 C CA . PRO A 1 92 ? 17.293 -11.007 -14.854 1.00 89.06 92 PRO A CA 1
ATOM 668 C C . PRO A 1 92 ? 17.939 -11.097 -13.463 1.00 89.06 92 PRO A C 1
ATOM 670 O O . PRO A 1 92 ? 17.594 -10.346 -12.551 1.00 89.06 92 PRO A O 1
ATOM 673 N N . ALA A 1 93 ? 18.941 -11.969 -13.301 1.00 84.50 93 ALA A N 1
ATOM 674 C CA . ALA A 1 93 ? 19.561 -12.253 -11.999 1.00 84.50 93 ALA A CA 1
ATOM 675 C C . ALA A 1 93 ? 20.092 -11.004 -11.261 1.00 84.50 93 ALA A C 1
ATOM 677 O O . ALA A 1 93 ? 20.054 -10.951 -10.032 1.00 84.50 93 ALA A O 1
ATOM 678 N N . ALA A 1 94 ? 20.555 -9.990 -12.001 1.00 84.12 94 ALA A N 1
ATOM 679 C CA . ALA A 1 94 ? 21.038 -8.729 -11.438 1.00 84.12 94 ALA A CA 1
ATOM 680 C C . ALA A 1 94 ? 19.921 -7.892 -10.777 1.00 84.12 94 ALA A C 1
ATOM 682 O O . ALA A 1 94 ? 20.162 -7.226 -9.774 1.00 84.12 94 ALA A O 1
ATOM 683 N N . GLU A 1 95 ? 18.698 -7.961 -11.302 1.00 83.75 95 GLU A N 1
ATOM 684 C CA . GLU A 1 95 ? 17.527 -7.208 -10.825 1.00 83.75 95 GLU A CA 1
ATOM 685 C C . GLU A 1 95 ? 16.703 -8.008 -9.807 1.00 83.75 95 GLU A C 1
ATOM 687 O O . GLU A 1 95 ? 16.029 -7.439 -8.941 1.00 83.75 95 GLU A O 1
ATOM 692 N N . MET A 1 96 ? 16.803 -9.340 -9.864 1.00 85.44 96 MET A N 1
ATOM 693 C CA . MET A 1 96 ? 16.080 -10.263 -8.992 1.00 85.44 96 MET A CA 1
ATOM 694 C C . MET A 1 96 ? 16.375 -10.007 -7.508 1.00 85.44 96 MET A C 1
ATOM 696 O O . MET A 1 96 ? 15.452 -9.946 -6.702 1.00 85.44 96 MET A O 1
ATOM 700 N N . THR A 1 97 ? 17.643 -9.816 -7.132 1.00 81.94 97 THR A N 1
ATOM 701 C CA . THR A 1 97 ? 18.044 -9.635 -5.724 1.00 81.94 97 THR A CA 1
ATOM 702 C C . THR A 1 97 ? 17.512 -8.328 -5.130 1.00 81.94 97 THR A C 1
ATOM 704 O O . THR A 1 97 ? 17.060 -8.307 -3.985 1.00 81.94 97 THR A O 1
ATOM 707 N N . ALA A 1 98 ? 17.525 -7.238 -5.903 1.00 78.31 98 ALA A N 1
ATOM 708 C CA . ALA A 1 98 ? 16.987 -5.952 -5.460 1.00 78.31 98 ALA A CA 1
ATOM 709 C C . ALA A 1 98 ? 15.459 -6.017 -5.296 1.00 78.31 98 ALA A C 1
ATOM 711 O O . ALA A 1 98 ? 14.908 -5.533 -4.305 1.00 78.31 98 ALA A O 1
ATOM 712 N N . THR A 1 99 ? 14.785 -6.686 -6.232 1.00 84.31 99 THR A N 1
ATOM 713 C CA . THR A 1 99 ? 13.321 -6.789 -6.257 1.00 84.31 99 THR A CA 1
ATOM 714 C C . THR A 1 99 ? 12.785 -7.824 -5.263 1.00 84.31 99 THR A C 1
ATOM 716 O O . THR A 1 99 ? 11.693 -7.649 -4.724 1.00 84.31 99 THR A O 1
ATOM 719 N N . LEU A 1 100 ? 13.569 -8.852 -4.923 1.00 85.44 100 LEU A N 1
ATOM 720 C CA . LEU A 1 100 ? 13.236 -9.822 -3.876 1.00 85.44 100 LEU A CA 1
ATOM 721 C C . LEU A 1 100 ? 13.011 -9.133 -2.523 1.00 85.44 100 LEU A C 1
ATOM 723 O O . LEU A 1 100 ? 12.038 -9.432 -1.835 1.00 85.44 100 LEU A O 1
ATOM 727 N N . ASN A 1 101 ? 13.870 -8.180 -2.152 1.00 83.75 101 ASN A N 1
ATOM 728 C CA . ASN A 1 101 ? 13.709 -7.437 -0.899 1.00 83.75 101 ASN A CA 1
ATOM 729 C C . ASN A 1 101 ? 12.418 -6.602 -0.890 1.00 83.75 101 ASN A C 1
ATOM 731 O O . ASN A 1 101 ? 11.723 -6.554 0.126 1.00 83.75 101 ASN A O 1
ATOM 735 N N . LEU A 1 102 ? 12.060 -5.998 -2.029 1.00 82.50 102 LEU A N 1
ATOM 736 C CA . LEU A 1 102 ? 10.798 -5.268 -2.186 1.00 82.50 102 LEU A CA 1
ATOM 737 C C . LEU A 1 102 ? 9.592 -6.205 -2.066 1.00 82.50 102 LEU A C 1
ATOM 739 O O . LEU A 1 102 ? 8.632 -5.895 -1.363 1.00 82.50 102 LEU A O 1
ATOM 743 N N . PHE A 1 103 ? 9.666 -7.380 -2.691 1.00 86.50 103 PHE A N 1
ATOM 744 C CA . PHE A 1 103 ? 8.629 -8.401 -2.603 1.00 86.50 103 PHE A CA 1
ATOM 745 C C . PHE A 1 103 ? 8.409 -8.872 -1.160 1.00 86.50 103 PHE A C 1
ATOM 747 O O . PHE A 1 103 ? 7.273 -8.886 -0.685 1.00 86.50 103 PHE A O 1
ATOM 754 N N . VAL A 1 104 ? 9.481 -9.199 -0.431 1.00 87.25 104 VAL A N 1
ATOM 755 C CA . VAL A 1 104 ? 9.392 -9.590 0.986 1.00 87.25 104 VAL A CA 1
ATOM 756 C C . VAL A 1 104 ? 8.777 -8.462 1.821 1.00 87.25 104 VAL A C 1
ATOM 758 O O . VAL A 1 104 ? 7.920 -8.725 2.666 1.00 87.25 104 VAL A O 1
ATOM 761 N N . GLY A 1 105 ? 9.145 -7.207 1.541 1.00 86.06 105 GLY A N 1
ATOM 762 C CA . GLY A 1 105 ? 8.533 -6.027 2.154 1.00 86.06 105 GLY A CA 1
ATOM 763 C C . GLY A 1 105 ? 7.022 -5.945 1.916 1.00 86.06 105 GLY A C 1
ATOM 764 O O . GLY A 1 105 ? 6.263 -5.776 2.870 1.00 86.06 105 GLY A O 1
ATOM 765 N N . HIS A 1 106 ? 6.565 -6.145 0.677 1.00 87.56 106 HIS A N 1
ATOM 766 C CA . HIS A 1 106 ? 5.139 -6.171 0.334 1.00 87.56 106 HIS A CA 1
ATOM 767 C C . HIS A 1 106 ? 4.386 -7.318 1.022 1.00 87.56 106 HIS A C 1
ATOM 769 O O . HIS A 1 106 ? 3.284 -7.111 1.531 1.00 87.56 106 HIS A O 1
ATOM 775 N N . VAL A 1 107 ? 4.978 -8.514 1.108 1.00 88.88 107 VAL A N 1
ATOM 776 C CA . VAL A 1 107 ? 4.370 -9.654 1.817 1.00 88.88 107 VAL A CA 1
ATOM 777 C C . VAL A 1 107 ? 4.229 -9.358 3.312 1.00 88.88 107 VAL A C 1
ATOM 779 O O . VAL A 1 107 ? 3.160 -9.575 3.887 1.00 88.88 107 VAL A O 1
ATOM 782 N N . ALA A 1 108 ? 5.273 -8.816 3.944 1.00 90.81 108 ALA A N 1
ATOM 783 C CA . ALA A 1 108 ? 5.230 -8.426 5.352 1.00 90.81 108 ALA A CA 1
ATOM 784 C C . ALA A 1 108 ? 4.176 -7.334 5.607 1.00 90.81 108 ALA A C 1
ATOM 786 O O . ALA A 1 108 ? 3.406 -7.414 6.568 1.00 90.81 108 ALA A O 1
ATOM 787 N N . GLN A 1 109 ? 4.093 -6.350 4.710 1.00 91.69 109 GLN A N 1
ATOM 788 C CA . GLN A 1 109 ? 3.094 -5.290 4.759 1.00 91.69 109 GLN A CA 1
ATOM 789 C C . GLN A 1 109 ? 1.668 -5.842 4.645 1.00 91.69 109 GLN A C 1
ATOM 791 O O . GLN A 1 109 ? 0.810 -5.488 5.455 1.00 91.69 109 GLN A O 1
ATOM 796 N N . ALA A 1 110 ? 1.416 -6.742 3.690 1.00 92.94 110 ALA A N 1
ATOM 797 C CA . ALA A 1 110 ? 0.123 -7.403 3.535 1.00 92.94 110 ALA A CA 1
ATOM 798 C C . ALA A 1 110 ? -0.268 -8.189 4.797 1.00 92.94 110 ALA A C 1
ATOM 800 O O . ALA A 1 110 ? -1.405 -8.083 5.254 1.00 92.94 110 ALA A O 1
ATOM 801 N N . GLY A 1 111 ? 0.678 -8.900 5.421 1.00 92.50 111 GLY A N 1
ATOM 802 C CA . GLY A 1 111 ? 0.459 -9.574 6.704 1.00 92.50 111 GLY A CA 1
ATOM 803 C C . GLY A 1 111 ? 0.051 -8.611 7.826 1.00 92.50 111 GLY A C 1
ATOM 804 O O . GLY A 1 111 ? -0.927 -8.861 8.532 1.00 92.50 111 GLY A O 1
ATOM 805 N N . GLY A 1 112 ? 0.742 -7.474 7.955 1.00 92.81 112 GLY A N 1
ATOM 806 C CA . GLY A 1 112 ? 0.392 -6.428 8.923 1.00 92.81 112 GLY A CA 1
ATOM 807 C C . GLY A 1 112 ? -0.995 -5.821 8.683 1.00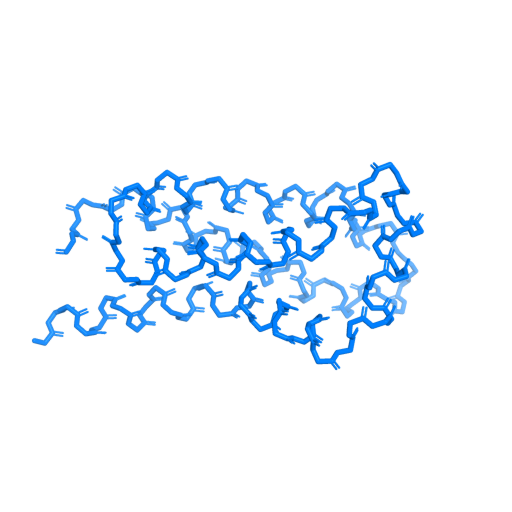 92.81 112 GLY A C 1
ATOM 808 O O . GLY A 1 112 ? -1.762 -5.619 9.623 1.00 92.81 112 GLY A O 1
ATOM 809 N N . LEU A 1 113 ? -1.353 -5.581 7.421 1.00 93.31 113 LEU A N 1
ATOM 810 C CA . LEU A 1 113 ? -2.673 -5.074 7.037 1.00 93.31 113 LEU A CA 1
ATOM 811 C C . LEU A 1 113 ? -3.791 -6.086 7.329 1.00 93.31 113 LEU A C 1
ATOM 813 O O . LEU A 1 113 ? -4.848 -5.704 7.832 1.00 93.31 113 LEU A O 1
ATOM 817 N N . LEU A 1 114 ? -3.554 -7.377 7.088 1.00 94.12 114 LEU A N 1
ATOM 818 C CA . LEU A 1 114 ? -4.498 -8.436 7.450 1.00 94.12 114 LEU A CA 1
ATOM 819 C C . LEU A 1 114 ? -4.673 -8.547 8.968 1.00 94.12 114 LEU A C 1
ATOM 821 O O . LEU A 1 114 ? -5.800 -8.720 9.429 1.00 94.12 114 LEU A O 1
ATOM 825 N N . LEU A 1 115 ? -3.601 -8.378 9.752 1.00 93.25 115 LEU A N 1
ATOM 826 C CA . LEU A 1 115 ? -3.699 -8.297 11.213 1.00 93.25 115 LEU A CA 1
ATOM 827 C C . LEU A 1 115 ? -4.597 -7.132 11.646 1.00 93.25 115 LEU A C 1
ATOM 829 O O . LEU A 1 115 ? -5.501 -7.337 12.454 1.00 93.25 115 LEU A O 1
ATOM 833 N N . ILE A 1 116 ? -4.427 -5.942 11.059 1.00 91.12 116 ILE A N 1
ATOM 834 C CA . ILE A 1 116 ? -5.323 -4.799 11.309 1.00 91.12 116 ILE A CA 1
ATOM 835 C C . ILE A 1 116 ? -6.775 -5.152 10.951 1.00 91.12 116 ILE A C 1
ATOM 837 O O . ILE A 1 116 ? -7.688 -4.823 11.705 1.00 91.12 116 ILE A O 1
ATOM 841 N N . ALA A 1 117 ? -7.003 -5.848 9.835 1.00 91.06 117 ALA A N 1
ATOM 842 C CA . ALA A 1 117 ? -8.345 -6.223 9.396 1.00 91.06 117 ALA A CA 1
ATOM 843 C C . ALA A 1 117 ? -9.062 -7.173 10.376 1.00 91.06 117 ALA A C 1
ATOM 845 O O . ALA A 1 117 ? -10.274 -7.053 10.585 1.00 91.06 117 ALA A O 1
ATOM 846 N N . VAL A 1 118 ? -8.338 -8.101 11.011 1.00 90.38 118 VAL A N 1
ATOM 847 C CA . VAL A 1 118 ? -8.931 -9.108 11.914 1.00 90.38 118 VAL A CA 1
ATOM 848 C C . VAL A 1 118 ? -8.941 -8.699 13.387 1.00 90.38 118 VAL A C 1
ATOM 850 O O . VAL A 1 118 ? -9.729 -9.243 14.160 1.00 90.38 118 VAL A O 1
ATOM 853 N N . MET A 1 119 ? -8.117 -7.732 13.793 1.00 85.62 119 MET A N 1
ATOM 854 C CA . MET A 1 119 ? -8.086 -7.255 15.175 1.00 85.62 119 MET A CA 1
ATOM 855 C C . MET A 1 119 ? -9.395 -6.550 15.565 1.00 85.62 119 MET A C 1
ATOM 857 O O . MET A 1 119 ? -9.932 -5.726 14.834 1.00 85.62 119 MET A O 1
ATOM 861 N N . 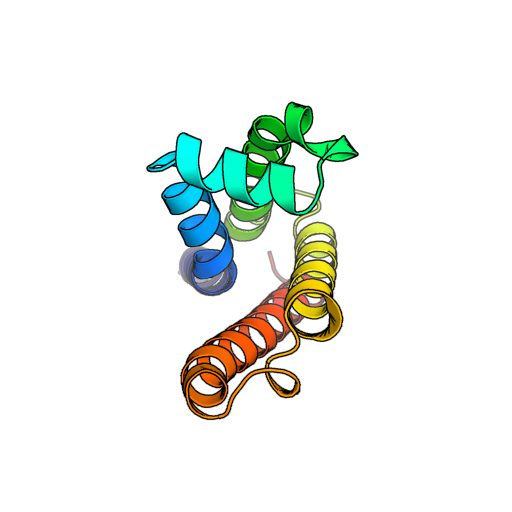ASN A 1 120 ? -9.907 -6.881 16.755 1.00 64.81 120 ASN A N 1
ATOM 862 C CA . ASN A 1 120 ? -11.180 -6.373 17.286 1.00 64.81 120 ASN A CA 1
ATOM 863 C C . ASN A 1 120 ? -11.035 -5.144 18.201 1.00 64.81 120 ASN A C 1
ATOM 865 O O . ASN A 1 120 ? -12.013 -4.751 18.831 1.00 64.81 120 ASN A O 1
ATOM 869 N N . ARG A 1 121 ? -9.832 -4.576 18.342 1.00 59.34 121 ARG A N 1
ATOM 870 C CA . ARG A 1 121 ? -9.590 -3.427 19.226 1.00 59.34 121 ARG A CA 1
ATOM 871 C C . ARG A 1 121 ? -9.310 -2.172 18.407 1.00 59.34 121 ARG A C 1
ATOM 873 O O . ARG A 1 121 ? -8.299 -2.127 17.705 1.00 59.34 121 ARG A O 1
ATOM 880 N N . ASP A 1 122 ? -10.207 -1.202 18.555 1.00 59.16 122 ASP A N 1
ATOM 881 C CA . ASP A 1 122 ? -9.996 0.214 18.244 1.00 59.16 122 ASP A CA 1
ATOM 882 C C . ASP A 1 122 ? -9.335 0.933 19.426 1.00 59.16 122 ASP A C 1
ATOM 884 O O . ASP A 1 122 ? -9.696 0.621 20.588 1.00 59.16 122 ASP A O 1
#

Foldseek 3Di:
DVLVVQLVLLCVLLVVLLVVLVVCVVVVPVNLVVCCVVCVVCSVCVVVVSVVSNVLSVCLSNVPPCNLVSLQVVLVVLLCCLPPVCPLVVDDPVSSVVSVVVSVSSNVSSVSSNCSNPDPDD

Nearest PDB structures (foldseek):
  9evd-assembly1_M  TM=2.983E-01  e=2.483E+00  Polytomella sp. Pringsheim 198.80
  2b0h-assembly1_A  TM=2.729E-01  e=5.297E+00  Mus musculus

Radius of gyration: 15.47 Å; Cα contacts (8 Å, |Δi|>4): 92; chains: 1; bounding box: 36×29×47 Å

Organism: NCBI:txid2965077

Secondary structure (DSSP, 8-state):
-HHHHHHHHHHHHHHHHHHHHHHHHHTHHHHHHHHHHH-GGGGGGHHHHHHHHHHHHHHHHHT-TTHHHHHHHHHHHHHHIIIIIS-GGGS-HHHHHHHHHHHHHHHHHHHHHHHHHH----

Mean predicted aligned error: 5.19 Å

Solvent-accessible surface area (backbone atoms only — not comparable to full-atom values): 6480 Å² total; per-residue (Å²): 116,71,69,62,56,50,32,51,52,35,38,62,48,39,38,68,63,42,51,53,44,50,52,38,60,75,44,39,70,64,44,50,49,58,45,24,75,76,37,60,95,49,39,90,47,46,70,57,51,44,51,49,49,46,52,54,43,50,32,39,29,73,61,39,92,61,22,36,59,50,26,39,53,50,19,51,50,40,46,46,42,47,63,68,73,55,44,40,90,79,46,59,78,85,53,22,64,65,40,45,54,53,40,54,49,38,53,54,33,24,53,47,24,41,47,55,36,69,53,90,78,132

pLDDT: mean 87.43, std 7.34, range [50.5, 94.12]

Sequence (122 aa):
MGSILIILARALIVSPFLITAVMAGLDYSAAASAFADTYPQLAAGYPVILGVQVLLGLIVILGLPGHRIIAALVAVAVVAIGFWVAPFWNMPAAEMTATLNLFVGHVAQAGGLLLIAVMNRD

=== Feature glossary ===
The features interleaved in this record are:

— What the protein is —

Sequence gives the chain of amino acids in standard one-letter code (A=alanine, C=cysteine, …, Y=tyrosine), read N→C. It is the only feature that is directly encoded by the gene; all structural features are derived from the folded form of this sequence.

Database cross-references. InterPro integrates a dozen domain/family signature databases into unified entries with residue-range hits. GO terms attach function/process/location labels with evidence codes. CATH codes position the fold in a four-level structural taxonomy. Organism is the NCBI-taxonomy species name.

— Where its atoms are —

Atomic coordinates in PDBx/mmCIF format — the same representation the Protein Data Bank distributes. Each line of the _atom_site loop places one backbone atom in Cartesian space (units: ångströms, origin: arbitrary).

The six renders are orthographic views along the three Cartesian axes in both directions. Representation (cartoon, sticks, or surface) and color scheme (sequence-rainbow or by-chain) vary across proteins so the training set covers all the common visualization conventions.

— Local backbone conformation —

Eight-state secondary structure (DSSP): H is the canonical α-helix, G the tighter 3₁₀-helix, I the wider π-helix; E/B are β-structure, T and S are turns and bends, and '-' is everything else. DSSP derives these from the pattern of main-chain N–H···O=C hydrogen bonds, not from the sequence.

P-SEA three-state annotation labels each residue as helix, strand, or coil based purely on the geometry of the Cα trace. It serves as a fallback when the full backbone (and thus DSSP) is unavailable.

The φ/ψ torsion pair specifies the backbone conformation at each residue. φ rotates about the N–Cα bond, ψ about the Cα–C bond. Steric clashes forbid most of the (φ, ψ) plane — the allowed regions (α-helix basin, β-sheet basin, left-handed helix) are the Ramachandran-allowed regions.

— Global shape and packing —

The geometric summary reports three shape descriptors. Rg (radius of gyration) measures how spread out the Cα atoms are about their centre of mass; compact globular proteins have small Rg, elongated or unfolded ones large. Cα contacts (<8 Å, |i−j|>4) count long-range residue pairs in spatial proximity — high for tightly packed folds, near zero for rods or random coil. The bounding-box extents give the protein's footprint along x, y, z in Å.

Solvent-accessible surface area 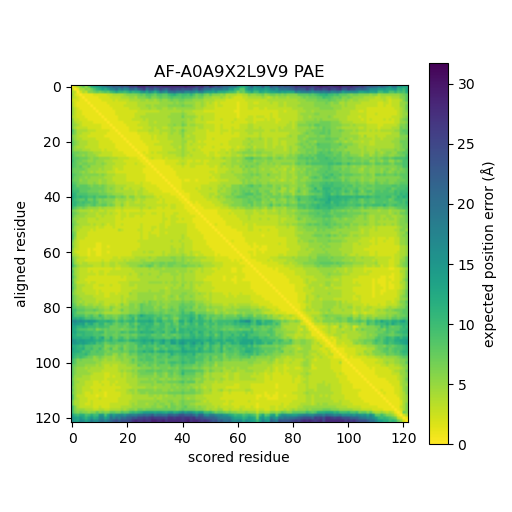(SASA) is the area in Å² traced out by the centre of a 1.4 Å probe sphere (a water molecule) rolled over the protein's van der Waals surface (Shrake–Rupley / Lee–Richards construction). Buried residues have near-zero SASA; fully exposed residues can exceed 200 Å². The total SASA scales roughly with the number of surface residues.

The contact map is a binary N×N matrix image: pixel (i, j) is dark where Cα_i and Cα_j are within 8 Å and |i−j|>4. Because the |i−j|>4 filter removes local helical contacts, off-diagonal stripes parallel to the main diagonal indicate parallel β-sheets; stripes perpendicular to it indicate antiparallel β-sheets. The Ramachandran plot scatters every residue's (φ, ψ) pair against the sterically allowed regions. The PAE heatmap renders the predicted-aligned-error matrix.

— Structural neighborhood —

3Di is Foldseek's structural alphabet. Each residue is assigned one of twenty discrete states based on how its Cα sits relative to its spatial (not sequential) neighbors. Aligning 3Di strings finds structural homologs roughly as well as full 3D superposition, but orders of magnitude faster.

Nearest PDB neighbors are the top structural matches found by Foldseek when searching this structure against the entire Protein Data Bank. Each hit reports a TM-score (0 to 1; >0.5 almost always implies the same fold) and an E-value. These are *structural* homologs — they may share no detectable sequence similarity.

— Confidence and disorder —

For AlphaFold models, the B-factor field carries pLDDT — the model's own estimate of local accuracy on a 0–100 scale. Regions with pLDDT<50 should be treated as essentially unmodeled; they often correspond to intrinsically disordered segments.

Crystallographic B-factors measure how much each atom's electron density is smeared out, in Å². They rise in mobile loops and surface residues and fall in the buried interior. In AlphaFold models this column is repurposed to hold pLDDT instead.

Predicted aligned error is AlphaFold's pairwise confidence. Unlike pLDDT (per-residue), PAE is per-residue-pair and captures whether two parts of the structure are correctly placed relative to each other. Units are ångströms of expected positional error.